Protein AF-A0A968SJ04-F1 (afdb_monomer)

Mean predicted aligned error: 11.55 Å

Foldseek 3Di:
DPVVVVVVVVVVVVVVVVVVVPDDPPLDPLDQDPCPLPLLVLLVSLLSLLVVCLVPVVDVVSVVSNVSSLVSNCVNPPPDPCCPQPLNVLSVVLVVLVVVCVVPVDDRDPVSSVVSNVSSVVSNVSSVVVD

Structure (mmCIF, N/CA/C/O backbone):
data_AF-A0A968SJ04-F1
#
_entry.id   AF-A0A968SJ04-F1
#
loop_
_atom_site.group_PDB
_atom_site.id
_atom_site.type_symbol
_atom_site.label_atom_id
_atom_site.label_alt_id
_atom_site.label_comp_id
_atom_site.label_asym_id
_atom_site.label_entity_id
_atom_site.label_seq_id
_atom_site.pdbx_PDB_ins_code
_atom_site.Cartn_x
_atom_site.Cartn_y
_atom_site.Cartn_z
_atom_site.occupancy
_atom_site.B_iso_or_equiv
_atom_site.auth_seq_id
_atom_site.auth_comp_id
_atom_site.auth_asym_id
_atom_site.auth_atom_id
_atom_site.pdbx_PDB_model_num
ATOM 1 N N . MET A 1 1 ? 0.736 -55.139 -19.894 1.00 49.75 1 MET A N 1
ATOM 2 C CA . MET A 1 1 ? 0.909 -54.577 -18.534 1.00 49.75 1 MET A CA 1
ATOM 3 C C . MET A 1 1 ? 1.907 -53.409 -18.431 1.00 49.75 1 MET A C 1
ATOM 5 O O . MET A 1 1 ? 1.972 -52.810 -17.373 1.00 49.75 1 MET A O 1
ATOM 9 N N . GLN A 1 2 ? 2.648 -53.027 -19.490 1.00 54.16 2 GLN A N 1
ATOM 10 C CA . GLN A 1 2 ? 3.611 -51.902 -19.430 1.00 54.16 2 GLN A CA 1
ATOM 11 C C . GLN A 1 2 ? 3.028 -50.506 -19.739 1.00 54.16 2 GLN A C 1
ATOM 13 O O . GLN A 1 2 ? 3.572 -49.506 -19.280 1.00 54.16 2 GLN A O 1
ATOM 18 N N . LYS A 1 3 ? 1.908 -50.406 -20.474 1.00 50.41 3 LYS A N 1
ATOM 19 C CA . LYS A 1 3 ? 1.322 -49.106 -20.869 1.00 50.41 3 LYS A CA 1
ATOM 20 C C . LYS A 1 3 ? 0.628 -48.354 -19.720 1.00 50.41 3 LYS A C 1
ATOM 22 O O . LYS A 1 3 ? 0.569 -47.130 -19.752 1.00 50.41 3 LYS A O 1
ATOM 27 N N . SER A 1 4 ? 0.140 -49.052 -18.689 1.00 48.75 4 SER A N 1
ATOM 28 C CA . SER A 1 4 ? -0.502 -48.413 -17.526 1.00 48.75 4 SER A CA 1
ATOM 29 C C . SER A 1 4 ? 0.507 -47.778 -16.565 1.00 48.75 4 SER A C 1
ATOM 31 O O . SER A 1 4 ? 0.211 -46.753 -15.960 1.00 48.75 4 SER A O 1
ATOM 33 N N . VAL A 1 5 ? 1.718 -48.336 -16.468 1.00 56.53 5 VAL A N 1
ATOM 34 C CA . VAL A 1 5 ? 2.779 -47.841 -15.575 1.00 56.53 5 VAL A CA 1
ATOM 35 C C . VAL A 1 5 ? 3.329 -46.496 -16.061 1.00 56.53 5 VAL A C 1
ATOM 37 O O . VAL A 1 5 ? 3.535 -45.594 -15.254 1.00 56.53 5 VAL A O 1
ATOM 40 N N . GLN A 1 6 ? 3.476 -46.307 -17.378 1.00 55.03 6 GLN A N 1
ATOM 41 C CA . GLN A 1 6 ? 3.935 -45.029 -17.941 1.00 55.03 6 GLN A CA 1
ATOM 42 C C . GLN A 1 6 ? 2.909 -43.896 -17.779 1.00 55.03 6 GLN A C 1
ATOM 44 O O . GLN A 1 6 ? 3.286 -42.761 -17.492 1.00 55.03 6 GLN A O 1
ATOM 49 N N . ALA A 1 7 ? 1.612 -44.204 -17.880 1.00 54.66 7 ALA A N 1
ATOM 50 C CA . ALA A 1 7 ? 0.549 -43.226 -17.653 1.00 54.66 7 ALA A CA 1
ATOM 51 C C . ALA A 1 7 ? 0.472 -42.775 -16.182 1.00 54.66 7 ALA A C 1
ATOM 53 O O . ALA A 1 7 ? 0.187 -41.609 -15.913 1.00 54.66 7 ALA A O 1
ATOM 54 N N . SER A 1 8 ? 0.755 -43.673 -15.234 1.00 54.66 8 SER A N 1
ATOM 55 C CA . SER A 1 8 ? 0.831 -43.335 -13.807 1.00 54.66 8 SER A CA 1
ATOM 56 C C . SER A 1 8 ? 2.085 -42.526 -13.472 1.00 54.66 8 SER A C 1
ATOM 58 O O . SER A 1 8 ? 1.991 -41.546 -12.740 1.00 54.66 8 SER A O 1
ATOM 60 N N . LEU A 1 9 ? 3.236 -42.858 -14.070 1.00 54.25 9 LEU A N 1
ATOM 61 C CA . LEU A 1 9 ? 4.484 -42.106 -13.890 1.00 54.25 9 LEU A CA 1
ATOM 62 C C . LEU A 1 9 ? 4.366 -40.659 -14.386 1.00 54.25 9 LEU A C 1
ATOM 64 O O . LEU A 1 9 ? 4.789 -39.742 -13.689 1.00 54.25 9 LEU A O 1
ATOM 68 N N . SER A 1 10 ? 3.722 -40.433 -15.536 1.00 55.31 10 SER A N 1
ATOM 69 C CA . SER A 1 10 ? 3.547 -39.078 -16.077 1.00 55.31 10 SER A CA 1
ATOM 70 C C . SER A 1 10 ? 2.580 -38.220 -15.248 1.00 55.31 10 SER A C 1
ATOM 72 O O . SER A 1 10 ? 2.761 -37.008 -15.160 1.00 55.31 10 SER A O 1
ATOM 74 N N . LYS A 1 11 ? 1.573 -38.833 -14.609 1.00 53.97 11 LYS A N 1
ATOM 75 C CA . LYS A 1 11 ? 0.629 -38.138 -13.713 1.00 53.97 11 LYS A CA 1
ATOM 76 C C . LYS A 1 11 ? 1.262 -37.788 -12.366 1.00 53.97 11 LYS A C 1
ATOM 78 O O . LYS A 1 11 ? 0.993 -36.713 -11.840 1.00 53.97 11 LYS A O 1
ATOM 83 N N . ILE A 1 12 ? 2.135 -38.654 -11.846 1.00 58.22 12 ILE A N 1
ATOM 84 C CA . ILE A 1 12 ? 2.914 -38.378 -10.631 1.00 58.22 12 ILE A CA 1
ATOM 85 C C . ILE A 1 12 ? 3.932 -37.262 -10.902 1.00 58.22 12 ILE A C 1
ATOM 87 O O . ILE A 1 12 ? 4.046 -36.350 -10.091 1.00 58.22 12 ILE A O 1
ATOM 91 N N . LEU A 1 13 ? 4.593 -37.264 -12.067 1.00 52.62 13 LEU A N 1
ATOM 92 C CA . LEU A 1 13 ? 5.520 -36.192 -12.448 1.00 52.62 13 LEU A CA 1
ATOM 93 C C . LEU A 1 13 ? 4.810 -34.834 -12.594 1.00 52.62 13 LEU A C 1
ATOM 95 O O . LEU A 1 13 ? 5.326 -33.820 -12.134 1.00 52.62 13 LEU A O 1
ATOM 99 N N . LEU A 1 14 ? 3.609 -34.811 -13.185 1.00 48.44 14 LEU A N 1
ATOM 100 C CA . LEU A 1 14 ? 2.833 -33.576 -13.350 1.00 48.44 14 LEU A CA 1
ATOM 101 C C . LEU A 1 14 ? 2.282 -33.051 -12.012 1.00 48.44 14 LEU A C 1
ATOM 103 O O . LEU A 1 14 ? 2.290 -31.845 -11.778 1.00 48.44 14 LEU A O 1
ATOM 107 N N . GLY A 1 15 ? 1.869 -33.944 -11.106 1.00 48.09 15 GLY A N 1
ATOM 108 C CA . GLY A 1 15 ? 1.475 -33.574 -9.742 1.00 48.09 15 GLY A CA 1
ATOM 109 C C . GLY A 1 15 ? 2.632 -32.991 -8.925 1.00 48.09 15 GLY A C 1
ATOM 110 O O . GLY A 1 15 ? 2.427 -32.060 -8.149 1.00 48.09 15 GLY A O 1
ATOM 111 N N . LEU A 1 16 ? 3.858 -33.474 -9.152 1.00 42.56 16 LEU A N 1
ATOM 112 C CA . LEU A 1 16 ? 5.058 -32.984 -8.471 1.00 42.56 16 LEU A CA 1
ATOM 113 C C . LEU A 1 16 ? 5.479 -31.588 -8.966 1.00 42.56 16 LEU A C 1
ATOM 115 O O . LEU A 1 16 ? 5.933 -30.776 -8.168 1.00 42.56 16 LEU A O 1
ATOM 119 N N . VAL A 1 17 ? 5.250 -31.265 -10.244 1.00 50.62 17 VAL A N 1
ATOM 120 C CA . VAL A 1 17 ? 5.519 -29.923 -10.801 1.00 50.62 17 VAL A CA 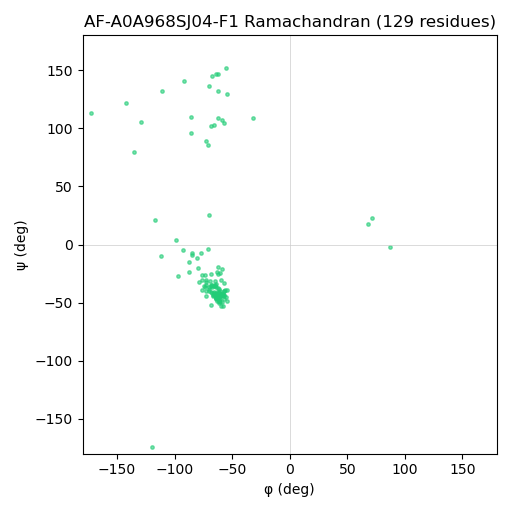1
ATOM 121 C C . VAL A 1 17 ? 4.500 -28.882 -10.319 1.00 50.62 17 VAL A C 1
ATOM 123 O O . VAL A 1 17 ? 4.874 -27.740 -10.064 1.00 50.62 17 VAL A O 1
ATOM 126 N N . VAL A 1 18 ? 3.230 -29.256 -10.126 1.00 50.50 18 VAL A N 1
ATOM 127 C CA . VAL A 1 18 ? 2.198 -28.323 -9.626 1.00 50.50 18 VAL A CA 1
ATOM 128 C C . VAL A 1 18 ? 2.291 -28.121 -8.106 1.00 50.50 18 VAL A C 1
ATOM 130 O O . VAL A 1 18 ? 2.066 -27.012 -7.624 1.00 50.50 18 VAL A O 1
ATOM 133 N N . ALA A 1 19 ? 2.714 -29.137 -7.346 1.00 44.62 19 ALA A N 1
ATOM 134 C CA . ALA A 1 19 ? 2.962 -29.000 -5.907 1.00 44.62 19 ALA A CA 1
ATOM 135 C C . ALA A 1 19 ? 4.171 -28.098 -5.581 1.00 44.62 19 ALA A C 1
ATOM 137 O O . ALA A 1 19 ? 4.208 -27.473 -4.522 1.00 44.62 19 ALA A O 1
ATOM 138 N N . LEU A 1 20 ? 5.127 -27.969 -6.508 1.00 44.41 20 LEU A N 1
ATOM 139 C CA . LEU A 1 20 ? 6.308 -27.109 -6.368 1.00 44.41 20 LEU A CA 1
ATOM 140 C C . LEU A 1 20 ? 6.033 -25.610 -6.590 1.00 44.41 20 LEU A C 1
ATOM 142 O O . LEU A 1 20 ? 6.906 -24.797 -6.309 1.00 44.41 20 LEU A O 1
ATOM 146 N N . LEU A 1 21 ? 4.829 -25.222 -7.031 1.00 50.94 21 LEU A N 1
ATOM 147 C CA . LEU A 1 21 ? 4.436 -23.812 -7.187 1.00 50.94 21 LEU A CA 1
ATOM 148 C C . LEU A 1 21 ? 3.598 -23.261 -6.019 1.00 50.94 21 LEU A C 1
ATOM 150 O O . LEU A 1 21 ? 3.154 -22.120 -6.085 1.00 50.94 21 LEU A O 1
ATOM 154 N N . SER A 1 22 ? 3.371 -24.039 -4.954 1.00 46.34 22 SER A N 1
ATOM 155 C CA . SER A 1 22 ? 2.505 -23.633 -3.825 1.00 46.34 22 SER A CA 1
ATOM 156 C C . SER A 1 22 ? 3.220 -23.508 -2.476 1.00 46.34 22 SER A C 1
ATOM 158 O O . SER A 1 22 ? 2.583 -23.528 -1.427 1.00 46.34 22 SER A O 1
ATOM 160 N N . VAL A 1 23 ? 4.541 -23.345 -2.479 1.00 54.50 23 VAL A N 1
ATOM 161 C CA . VAL A 1 23 ? 5.310 -22.992 -1.280 1.00 54.50 23 VAL A CA 1
ATOM 162 C C . VAL A 1 23 ? 6.153 -21.797 -1.709 1.00 54.50 23 VAL A C 1
ATOM 164 O O . VAL A 1 23 ? 7.033 -21.932 -2.545 1.00 54.50 23 VAL A O 1
ATOM 167 N N . SER A 1 24 ? 5.843 -20.572 -1.303 1.00 46.16 24 SER A N 1
ATOM 168 C CA . SER A 1 24 ? 5.918 -20.185 0.097 1.00 46.16 24 SER A CA 1
ATOM 169 C C . SER A 1 24 ? 5.338 -18.784 0.336 1.00 46.16 24 SER A C 1
ATOM 171 O O . SER A 1 24 ? 5.952 -17.789 -0.053 1.00 46.16 24 SER A O 1
ATOM 173 N N . SER A 1 25 ? 4.226 -18.682 1.064 1.00 40.72 25 SER A N 1
ATOM 174 C CA . SER A 1 25 ? 3.982 -17.487 1.877 1.00 40.72 25 SER A CA 1
ATOM 175 C C . SER A 1 25 ? 4.935 -17.557 3.066 1.00 40.72 25 SER A C 1
ATOM 177 O O . SER A 1 25 ? 4.612 -18.137 4.100 1.00 40.72 25 SER A O 1
ATOM 179 N N . TRP A 1 26 ? 6.143 -17.016 2.902 1.00 49.25 26 TRP A N 1
ATOM 180 C CA . TRP A 1 26 ? 6.957 -16.646 4.054 1.00 49.25 26 TRP A CA 1
ATOM 181 C C . TRP A 1 26 ? 6.195 -15.519 4.736 1.00 49.25 26 TRP A C 1
ATOM 183 O O . TRP A 1 26 ? 6.177 -14.391 4.249 1.00 49.25 26 TRP A O 1
ATOM 193 N N . ILE A 1 27 ? 5.516 -15.832 5.835 1.00 46.62 27 ILE A N 1
ATOM 194 C CA . ILE A 1 27 ? 5.096 -14.804 6.779 1.00 46.62 27 ILE A CA 1
ATOM 195 C C . ILE A 1 27 ? 6.396 -14.357 7.446 1.00 46.62 27 ILE A C 1
ATOM 197 O O . ILE A 1 27 ? 6.830 -14.930 8.444 1.00 46.62 27 ILE A O 1
ATOM 201 N N . MET A 1 28 ? 7.090 -13.414 6.804 1.00 49.31 28 MET A N 1
ATOM 202 C CA . MET A 1 28 ? 8.179 -12.700 7.451 1.00 49.31 28 MET A CA 1
ATOM 203 C C . MET A 1 28 ? 7.559 -11.954 8.637 1.00 49.31 28 MET A C 1
ATOM 205 O O . MET A 1 28 ? 6.518 -11.313 8.452 1.00 49.31 28 MET A O 1
ATOM 209 N N . PRO A 1 29 ? 8.141 -12.036 9.846 1.00 41.91 29 PRO A N 1
ATOM 210 C CA . PRO A 1 29 ? 7.800 -11.077 10.880 1.00 41.91 29 PRO A CA 1
ATOM 211 C C . PRO A 1 29 ? 8.031 -9.690 10.290 1.00 41.91 29 PRO A C 1
ATOM 213 O O . PRO A 1 29 ? 9.060 -9.448 9.661 1.00 41.91 29 PRO A O 1
ATOM 216 N N . ALA A 1 30 ? 7.027 -8.837 10.427 1.00 47.97 30 ALA A N 1
ATOM 217 C CA . ALA A 1 30 ? 7.063 -7.473 9.955 1.00 47.97 30 ALA A CA 1
ATOM 218 C C . ALA A 1 30 ? 8.285 -6.793 10.627 1.00 47.97 30 ALA A C 1
ATOM 220 O O . ALA A 1 30 ? 8.366 -6.638 11.848 1.00 47.97 30 ALA A O 1
ATOM 221 N N . GLN A 1 31 ? 9.345 -6.614 9.839 1.00 48.97 31 GLN A N 1
ATOM 222 C CA . GLN A 1 31 ? 10.487 -5.768 10.138 1.00 48.97 31 GLN A CA 1
ATOM 223 C C . GLN A 1 31 ? 10.389 -4.607 9.163 1.00 48.97 31 GLN A C 1
ATOM 225 O O . GLN A 1 31 ? 10.242 -4.861 7.964 1.00 48.97 31 GLN A O 1
ATOM 230 N N . ALA A 1 32 ? 10.539 -3.379 9.680 1.00 54.75 32 ALA A N 1
ATOM 231 C CA . ALA A 1 32 ? 10.570 -2.137 8.911 1.00 54.75 32 ALA A CA 1
ATOM 232 C C . ALA A 1 32 ? 11.185 -2.372 7.529 1.00 54.75 32 ALA A C 1
ATOM 234 O O . ALA A 1 32 ? 12.376 -2.681 7.402 1.00 54.75 32 ALA A O 1
ATOM 235 N N . ILE A 1 33 ? 10.332 -2.323 6.504 1.00 64.62 33 ILE A N 1
ATOM 236 C CA . ILE A 1 33 ? 10.702 -2.735 5.156 1.00 64.62 33 ILE A CA 1
ATOM 237 C C . ILE A 1 33 ? 11.815 -1.812 4.682 1.00 64.62 33 ILE A C 1
ATOM 239 O O . ILE A 1 33 ? 11.587 -0.641 4.375 1.00 64.62 33 ILE A O 1
ATOM 243 N N . GLN A 1 34 ? 13.029 -2.349 4.581 1.00 78.62 34 GLN A N 1
ATOM 244 C CA . GLN A 1 34 ? 14.097 -1.673 3.866 1.00 78.62 34 GLN A CA 1
ATOM 245 C C . GLN A 1 34 ? 13.732 -1.679 2.385 1.00 78.62 34 GLN A C 1
ATOM 247 O O . GLN A 1 34 ? 13.857 -2.693 1.706 1.00 78.62 34 GLN A O 1
ATOM 252 N N . ILE A 1 35 ? 13.244 -0.538 1.901 1.00 89.44 35 ILE A N 1
ATOM 253 C CA . ILE A 1 35 ? 12.887 -0.331 0.499 1.00 89.44 35 ILE A CA 1
ATOM 254 C C . ILE A 1 35 ? 14.130 -0.564 -0.364 1.00 89.44 35 ILE A C 1
ATOM 256 O O . ILE A 1 35 ? 15.066 0.237 -0.376 1.00 89.44 35 ILE A O 1
ATOM 260 N N . THR A 1 36 ? 14.139 -1.684 -1.082 1.00 91.31 36 THR A N 1
ATOM 261 C CA . THR A 1 36 ? 15.301 -2.186 -1.826 1.00 91.31 36 THR A CA 1
ATOM 262 C C . THR A 1 36 ? 15.492 -1.473 -3.164 1.00 91.31 36 THR A C 1
ATOM 264 O O . THR A 1 36 ? 16.573 -1.496 -3.753 1.00 91.31 36 THR A O 1
ATOM 267 N N . GLY A 1 37 ? 14.435 -0.834 -3.678 1.00 91.19 37 GLY A N 1
ATOM 268 C CA . GLY A 1 37 ? 14.388 -0.279 -5.027 1.00 91.19 37 GLY A CA 1
ATOM 269 C C . GLY A 1 37 ? 13.927 -1.280 -6.090 1.00 91.19 37 GLY A C 1
ATOM 270 O O . GLY A 1 37 ? 13.780 -0.891 -7.255 1.00 91.19 37 GLY A O 1
ATOM 271 N N . ASN A 1 38 ? 13.662 -2.533 -5.709 1.00 93.94 38 ASN A N 1
ATOM 272 C CA . ASN A 1 38 ? 12.932 -3.478 -6.540 1.00 93.94 38 ASN A CA 1
ATOM 273 C C . ASN A 1 38 ? 11.425 -3.288 -6.327 1.00 93.94 38 ASN A C 1
ATOM 275 O O . ASN A 1 38 ? 10.883 -3.653 -5.288 1.00 93.94 38 ASN A O 1
ATOM 279 N N . TYR A 1 39 ? 10.744 -2.755 -7.343 1.00 94.88 39 TYR A N 1
ATOM 280 C CA . TYR A 1 39 ? 9.325 -2.411 -7.252 1.00 94.88 39 TYR A CA 1
ATOM 281 C C . TYR A 1 39 ? 8.435 -3.597 -6.873 1.00 94.88 39 TYR A C 1
ATOM 283 O O . TYR A 1 39 ? 7.509 -3.430 -6.086 1.00 94.88 39 TYR A O 1
ATOM 291 N N . VAL A 1 40 ? 8.714 -4.788 -7.409 1.00 94.69 40 VAL A N 1
ATOM 292 C CA . VAL A 1 40 ? 7.917 -5.993 -7.144 1.00 94.69 40 VAL A CA 1
ATOM 293 C C . VAL A 1 40 ? 8.091 -6.427 -5.693 1.00 94.69 40 VAL A C 1
ATOM 295 O O . VAL A 1 40 ? 7.103 -6.568 -4.976 1.00 94.69 40 VAL A O 1
ATOM 298 N N . THR A 1 41 ? 9.341 -6.578 -5.252 1.00 93.69 41 THR A N 1
ATOM 299 C CA . THR A 1 41 ? 9.671 -6.988 -3.881 1.00 93.69 41 THR A CA 1
ATOM 300 C C . THR A 1 41 ? 9.146 -5.986 -2.858 1.00 93.69 41 THR A C 1
ATOM 302 O O . THR A 1 41 ? 8.481 -6.371 -1.899 1.00 93.69 41 THR A O 1
ATOM 305 N N . ASP A 1 42 ? 9.368 -4.694 -3.094 1.00 95.25 42 ASP A N 1
ATOM 306 C CA . ASP A 1 42 ? 8.930 -3.647 -2.176 1.00 95.25 42 ASP A CA 1
ATOM 307 C C . ASP A 1 42 ? 7.393 -3.550 -2.140 1.00 95.25 42 ASP A C 1
ATOM 309 O O . ASP A 1 42 ? 6.818 -3.364 -1.071 1.00 95.25 42 ASP A O 1
ATOM 313 N N . SER A 1 43 ? 6.704 -3.747 -3.274 1.00 95.94 43 SER A N 1
ATOM 314 C CA . SER A 1 43 ? 5.232 -3.796 -3.314 1.00 95.94 43 SER A CA 1
ATOM 315 C C . SER A 1 43 ? 4.675 -4.953 -2.484 1.00 95.94 43 SER A C 1
ATOM 317 O O . SER A 1 43 ? 3.725 -4.764 -1.727 1.00 95.94 43 SER A O 1
ATOM 319 N N . GLN A 1 44 ? 5.262 -6.148 -2.609 1.00 95.25 44 GLN A N 1
ATOM 320 C CA . GLN A 1 44 ? 4.861 -7.324 -1.830 1.00 95.25 44 GLN A CA 1
ATOM 321 C C . GLN A 1 44 ? 5.061 -7.097 -0.333 1.00 95.25 44 GLN A C 1
ATOM 323 O O . GLN A 1 44 ? 4.173 -7.413 0.459 1.00 95.25 44 GLN A O 1
ATOM 328 N N . GLY A 1 45 ? 6.189 -6.492 0.043 1.00 93.88 45 GLY A N 1
ATOM 329 C CA . GLY A 1 45 ? 6.445 -6.105 1.422 1.00 93.88 45 GLY A CA 1
ATOM 330 C C . GLY A 1 45 ? 5.359 -5.167 1.952 1.00 93.88 45 GLY A C 1
ATOM 331 O O . GLY A 1 45 ? 4.746 -5.456 2.977 1.00 93.88 45 GLY A O 1
ATOM 332 N N . VAL A 1 46 ? 5.071 -4.069 1.241 1.00 95.12 46 VAL A N 1
ATOM 333 C CA . VAL A 1 46 ? 4.053 -3.095 1.677 1.00 95.12 46 VAL A CA 1
ATOM 334 C C . VAL A 1 46 ? 2.689 -3.763 1.834 1.00 95.12 46 VAL A C 1
ATOM 336 O O . VAL A 1 46 ? 2.005 -3.533 2.827 1.00 95.12 46 VAL A O 1
ATOM 339 N N . VAL A 1 47 ? 2.291 -4.620 0.889 1.00 95.81 47 VAL A N 1
ATOM 340 C CA . VAL A 1 47 ? 1.036 -5.379 0.989 1.00 95.81 47 VAL A CA 1
ATOM 341 C C . VAL A 1 47 ? 1.010 -6.247 2.253 1.00 95.81 47 VAL A C 1
ATOM 343 O O . VAL A 1 47 ? -0.006 -6.264 2.951 1.00 95.81 47 VAL A O 1
ATOM 346 N N . ALA A 1 48 ? 2.109 -6.933 2.574 1.00 93.69 48 ALA A N 1
ATOM 347 C CA . ALA A 1 48 ? 2.209 -7.760 3.772 1.00 93.69 48 ALA A CA 1
ATOM 348 C C . ALA A 1 48 ? 2.080 -6.928 5.057 1.00 93.69 48 ALA A C 1
ATOM 350 O O . ALA A 1 48 ? 1.248 -7.260 5.903 1.00 93.69 48 ALA A O 1
ATOM 351 N N . ALA A 1 49 ? 2.812 -5.814 5.169 1.00 92.12 49 ALA A N 1
ATOM 352 C CA . ALA A 1 49 ? 2.726 -4.910 6.318 1.00 92.12 49 ALA A CA 1
ATOM 353 C C . ALA A 1 49 ? 1.302 -4.354 6.504 1.00 92.12 49 ALA A C 1
ATOM 355 O O . ALA A 1 49 ? 0.762 -4.351 7.612 1.00 92.12 49 ALA A O 1
ATOM 356 N N . LEU A 1 50 ? 0.641 -3.964 5.408 1.00 92.75 50 LEU A N 1
ATOM 357 C CA . LEU A 1 50 ? -0.738 -3.479 5.448 1.00 92.75 50 LEU A CA 1
ATOM 358 C C . LEU A 1 50 ? -1.718 -4.554 5.917 1.00 92.75 50 LEU A C 1
ATOM 360 O O . LEU A 1 50 ? -2.529 -4.281 6.800 1.00 92.75 50 LEU A O 1
ATOM 364 N N . ARG A 1 51 ? -1.633 -5.782 5.392 1.00 93.44 51 ARG A N 1
ATOM 365 C CA . ARG A 1 51 ? -2.496 -6.883 5.852 1.00 93.44 51 ARG A CA 1
ATOM 366 C C . ARG A 1 51 ? -2.276 -7.204 7.321 1.00 93.44 51 ARG A C 1
ATOM 368 O O . ARG A 1 51 ? -3.247 -7.411 8.041 1.00 93.44 51 ARG A O 1
ATOM 375 N N . ALA A 1 52 ? -1.021 -7.213 7.754 1.00 90.50 52 ALA A N 1
ATOM 376 C CA . ALA A 1 52 ? -0.665 -7.466 9.137 1.00 90.50 52 ALA A CA 1
ATOM 377 C C . ALA A 1 52 ? -1.291 -6.400 10.056 1.00 90.50 52 ALA A C 1
ATOM 379 O O . ALA A 1 52 ? -1.999 -6.746 10.999 1.00 90.50 52 ALA A O 1
ATOM 380 N N . SER A 1 53 ? -1.133 -5.113 9.724 1.00 89.12 53 SER A N 1
ATOM 381 C CA . SER A 1 53 ? -1.705 -4.016 10.521 1.00 89.12 53 SER A CA 1
ATOM 382 C C . SER A 1 53 ? -3.240 -3.993 10.537 1.00 89.12 53 SER A C 1
ATOM 384 O O . SER A 1 53 ? -3.842 -3.596 11.528 1.00 89.12 53 SER A O 1
ATOM 386 N N . LEU A 1 54 ? -3.892 -4.434 9.454 1.00 88.69 54 LEU A N 1
ATOM 387 C CA . LEU A 1 54 ? -5.353 -4.530 9.392 1.00 88.69 54 LEU A CA 1
ATOM 388 C C . LEU A 1 54 ? -5.897 -5.741 10.161 1.00 88.69 54 LEU A C 1
ATOM 390 O O . LEU A 1 54 ? -7.046 -5.703 10.596 1.00 88.69 54 LEU A O 1
ATOM 394 N N . GLY A 1 55 ? -5.099 -6.802 10.311 1.00 88.56 55 GLY A N 1
ATOM 395 C CA . GLY A 1 55 ? -5.469 -7.991 11.080 1.00 88.56 55 GLY A CA 1
ATOM 396 C C . GLY A 1 55 ? -5.456 -7.759 12.592 1.00 88.56 55 GLY A C 1
ATOM 397 O O . GLY A 1 55 ? -6.267 -8.352 13.298 1.00 88.56 55 GLY A O 1
ATOM 398 N N . ASP A 1 56 ? -4.586 -6.868 13.072 1.00 86.56 56 ASP A N 1
ATOM 399 C CA . ASP A 1 56 ? -4.528 -6.443 14.472 1.00 86.56 56 ASP A CA 1
ATOM 400 C C . ASP A 1 56 ? -4.390 -4.911 14.581 1.00 86.56 56 ASP A C 1
ATOM 402 O O . ASP A 1 56 ? -3.301 -4.385 14.824 1.00 86.56 56 ASP A O 1
ATOM 406 N N . PRO A 1 57 ? -5.498 -4.162 14.421 1.00 82.44 57 PRO A N 1
ATOM 407 C CA . PRO A 1 57 ? -5.483 -2.701 14.477 1.00 82.44 57 PRO A CA 1
ATOM 408 C C . PRO A 1 57 ? -5.242 -2.150 15.891 1.00 82.44 57 PRO A C 1
ATOM 410 O O . PRO A 1 57 ? -5.184 -0.936 16.060 1.00 82.44 57 PRO A O 1
ATOM 413 N N . SER A 1 58 ? -5.153 -3.010 16.914 1.00 84.50 58 SER A N 1
ATOM 414 C CA . SER A 1 58 ? -4.796 -2.607 18.279 1.00 84.50 58 SER A CA 1
ATOM 415 C C . SER A 1 58 ? -3.284 -2.592 18.511 1.00 84.50 58 SER A C 1
ATOM 417 O O . SER A 1 58 ? -2.808 -2.002 19.481 1.00 84.50 58 SER A O 1
ATOM 419 N N . ASN A 1 59 ? -2.521 -3.209 17.608 1.00 86.19 59 ASN A N 1
ATOM 420 C CA . ASN A 1 59 ? -1.076 -3.286 17.695 1.00 86.19 59 ASN A CA 1
ATOM 421 C C . ASN A 1 59 ? -0.419 -2.047 17.072 1.00 86.19 59 ASN A C 1
ATOM 423 O O . ASN A 1 59 ? -0.172 -1.973 15.866 1.00 86.19 59 ASN A O 1
ATOM 427 N N . GLU A 1 60 ? -0.100 -1.073 17.922 1.00 85.00 60 GLU A N 1
ATOM 428 C CA . GLU A 1 60 ? 0.513 0.196 17.515 1.00 85.00 60 GLU A CA 1
ATOM 429 C C . GLU A 1 60 ? 1.838 0.017 16.758 1.00 85.00 60 GLU A C 1
ATOM 431 O O . GLU A 1 60 ? 2.123 0.784 15.839 1.00 85.00 60 GLU A O 1
ATOM 436 N N . ALA A 1 61 ? 2.632 -1.011 17.084 1.00 86.06 61 ALA A N 1
ATOM 437 C CA . ALA A 1 61 ? 3.893 -1.278 16.395 1.00 86.06 61 ALA A CA 1
ATOM 438 C C . ALA A 1 61 ? 3.657 -1.699 14.936 1.00 86.06 61 ALA A C 1
ATOM 440 O O . ALA A 1 61 ? 4.301 -1.174 14.030 1.00 86.06 61 ALA A O 1
ATOM 441 N N . MET A 1 62 ? 2.677 -2.576 14.696 1.00 85.62 62 MET A N 1
ATOM 442 C CA . MET A 1 62 ? 2.301 -2.994 13.339 1.00 85.62 62 MET A CA 1
ATOM 443 C C . MET A 1 62 ? 1.705 -1.833 12.537 1.00 85.62 62 MET A C 1
ATOM 445 O O . MET A 1 62 ? 1.946 -1.711 11.336 1.00 85.62 62 MET A O 1
ATOM 449 N N . MET A 1 63 ? 0.948 -0.950 13.194 1.00 85.50 63 MET A N 1
ATOM 450 C CA . MET A 1 63 ? 0.437 0.267 12.562 1.00 85.50 63 MET A CA 1
ATOM 451 C C . MET A 1 63 ? 1.559 1.238 12.177 1.00 85.50 63 MET A C 1
ATOM 453 O O . MET A 1 63 ? 1.540 1.786 11.071 1.00 85.50 63 MET A O 1
ATOM 457 N N . ALA A 1 64 ? 2.533 1.441 13.067 1.00 85.75 64 ALA A N 1
ATOM 458 C CA . ALA A 1 64 ? 3.689 2.296 12.815 1.00 85.75 64 ALA A CA 1
ATOM 459 C C . ALA A 1 64 ? 4.537 1.760 11.655 1.00 85.75 64 ALA A C 1
ATOM 461 O O . ALA A 1 64 ? 4.914 2.516 10.761 1.00 85.75 64 ALA A O 1
ATOM 462 N N . GLU A 1 65 ? 4.762 0.450 11.613 1.00 86.12 65 GLU A N 1
ATOM 463 C CA . GLU A 1 65 ? 5.510 -0.196 10.539 1.00 86.12 65 GLU A CA 1
ATOM 464 C C . GLU A 1 65 ? 4.797 -0.105 9.183 1.00 86.12 65 GLU A C 1
ATOM 466 O O . GLU A 1 65 ? 5.418 0.182 8.155 1.00 86.12 65 GLU A O 1
ATOM 471 N N . ALA A 1 66 ? 3.477 -0.297 9.162 1.00 89.62 66 ALA A N 1
ATOM 472 C CA . ALA A 1 66 ? 2.673 -0.080 7.966 1.00 89.62 66 ALA A CA 1
ATOM 473 C C . ALA A 1 66 ? 2.812 1.363 7.456 1.00 89.62 66 ALA A C 1
ATOM 475 O O . ALA A 1 66 ? 2.985 1.588 6.257 1.00 89.62 66 ALA A O 1
ATOM 476 N N . GLN A 1 67 ? 2.796 2.345 8.360 1.00 89.06 67 GLN A N 1
ATOM 477 C CA . GLN A 1 67 ? 2.979 3.751 8.007 1.00 89.06 67 GLN A CA 1
ATOM 478 C C . GLN A 1 67 ? 4.388 4.038 7.465 1.00 89.06 67 GLN A C 1
ATOM 480 O O . GLN A 1 67 ? 4.529 4.746 6.465 1.00 89.06 67 GLN A O 1
ATOM 485 N N . GLU A 1 68 ? 5.429 3.476 8.079 1.00 90.50 68 GLU A N 1
ATOM 486 C CA . GLU A 1 68 ? 6.804 3.577 7.584 1.00 90.50 68 GLU A CA 1
ATOM 487 C C . GLU A 1 68 ? 6.937 2.972 6.181 1.00 90.50 68 GLU A C 1
ATOM 489 O O . GLU A 1 68 ? 7.493 3.601 5.280 1.00 90.50 68 GLU A O 1
ATOM 494 N N . SER A 1 69 ? 6.323 1.809 5.963 1.00 91.75 69 SER A N 1
ATOM 495 C CA . SER A 1 69 ? 6.297 1.114 4.675 1.00 91.75 69 SER A CA 1
ATOM 496 C C . SER A 1 69 ? 5.624 1.949 3.579 1.00 91.75 69 SER A C 1
ATOM 498 O O . SER A 1 69 ? 6.160 2.067 2.476 1.00 91.75 69 SER A O 1
ATOM 500 N N . ILE A 1 70 ? 4.482 2.586 3.881 1.00 92.06 70 ILE A N 1
ATOM 501 C CA . ILE A 1 70 ? 3.804 3.520 2.963 1.00 92.06 70 ILE A CA 1
ATOM 502 C C . ILE A 1 70 ? 4.736 4.681 2.603 1.00 92.06 70 ILE A C 1
ATOM 504 O O . ILE A 1 70 ? 4.902 5.000 1.423 1.00 92.06 70 ILE A O 1
ATOM 508 N N . ASN A 1 71 ? 5.350 5.311 3.608 1.00 91.81 71 ASN A N 1
ATOM 509 C CA . ASN A 1 71 ? 6.209 6.476 3.412 1.00 91.81 71 ASN A CA 1
ATOM 510 C C . ASN A 1 71 ? 7.453 6.132 2.588 1.00 91.81 71 ASN A C 1
ATOM 512 O O . ASN A 1 71 ? 7.782 6.850 1.642 1.00 91.81 71 ASN A O 1
ATOM 516 N N . GLY A 1 72 ? 8.118 5.021 2.911 1.00 93.00 72 GLY A N 1
ATOM 517 C CA . GLY A 1 72 ? 9.287 4.540 2.185 1.00 93.00 72 GLY A CA 1
ATOM 518 C C . GLY A 1 72 ? 8.956 4.217 0.729 1.00 93.00 72 GLY A C 1
ATOM 519 O O . GLY A 1 72 ? 9.638 4.687 -0.186 1.00 93.00 72 GLY A O 1
ATOM 520 N N . PHE A 1 73 ? 7.871 3.475 0.498 1.00 95.00 73 PHE A N 1
ATOM 521 C CA . PHE A 1 73 ? 7.427 3.123 -0.847 1.00 95.00 73 PHE A CA 1
ATOM 522 C C . PHE A 1 73 ? 7.070 4.360 -1.674 1.00 95.00 73 PHE A C 1
ATOM 524 O O . PHE A 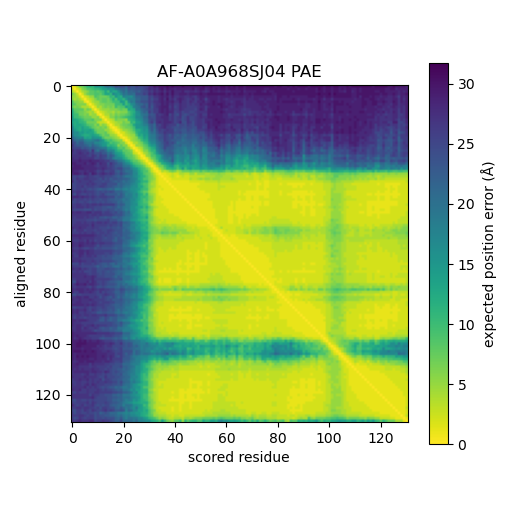1 73 ? 7.542 4.511 -2.804 1.00 95.00 73 PHE A O 1
ATOM 531 N N . TYR A 1 74 ? 6.271 5.274 -1.116 1.00 92.88 74 TYR A N 1
ATOM 532 C CA . TYR A 1 74 ? 5.866 6.488 -1.820 1.00 92.88 74 TYR A CA 1
ATOM 533 C C . TYR A 1 74 ? 7.070 7.382 -2.126 1.00 92.88 74 TYR A C 1
ATOM 535 O O . TYR A 1 74 ? 7.230 7.810 -3.264 1.00 92.88 74 TYR A O 1
ATOM 543 N N . SER A 1 75 ? 7.961 7.598 -1.153 1.00 93.00 75 SER A N 1
ATOM 544 C CA . SER A 1 75 ? 9.196 8.373 -1.337 1.00 93.00 75 SER A CA 1
ATOM 545 C C . SER A 1 75 ? 10.069 7.815 -2.467 1.00 93.00 75 SER A C 1
ATOM 547 O O . SER A 1 75 ? 10.622 8.567 -3.269 1.00 93.00 75 SER A O 1
ATOM 549 N N . ARG A 1 76 ? 10.156 6.484 -2.582 1.00 94.62 76 ARG A N 1
ATOM 550 C CA . ARG A 1 76 ? 10.985 5.825 -3.596 1.00 94.62 76 ARG A CA 1
ATOM 551 C C . ARG A 1 76 ? 10.385 5.842 -5.001 1.00 94.62 76 ARG A C 1
ATOM 553 O O . ARG A 1 76 ? 11.135 5.940 -5.976 1.00 94.62 76 ARG A O 1
ATOM 560 N N . TYR A 1 77 ? 9.071 5.662 -5.113 1.00 95.31 77 TYR A N 1
ATOM 561 C CA . TYR A 1 77 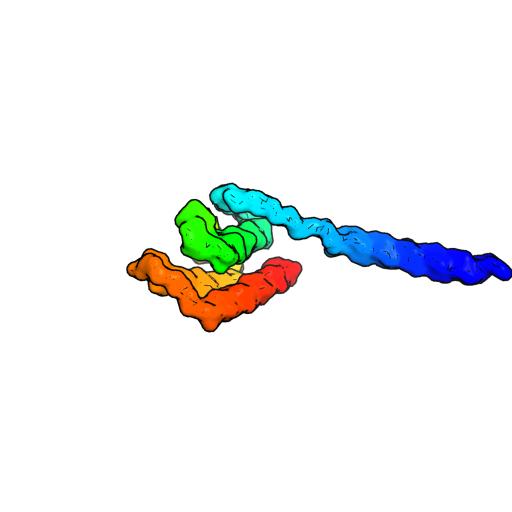? 8.411 5.350 -6.385 1.00 95.31 77 TYR A CA 1
ATOM 562 C C . TYR A 1 77 ? 7.511 6.464 -6.931 1.00 95.31 77 TYR A C 1
ATOM 564 O O . TYR A 1 77 ? 7.106 6.395 -8.089 1.00 95.31 77 TYR A O 1
ATOM 572 N N . HIS A 1 78 ? 7.231 7.508 -6.153 1.00 92.44 78 HIS A N 1
ATOM 573 C CA . HIS A 1 78 ? 6.547 8.699 -6.651 1.00 92.44 78 HIS A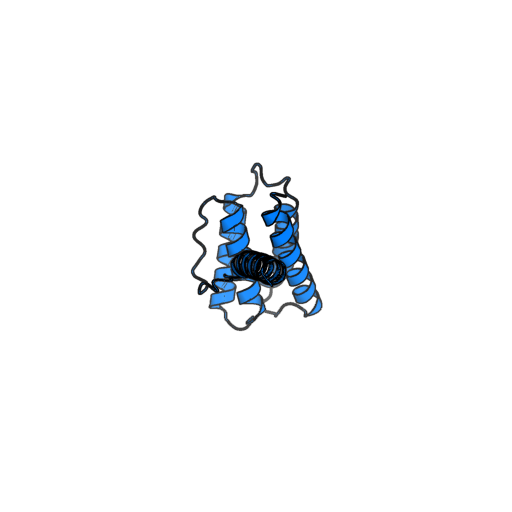 CA 1
ATOM 574 C C . HIS A 1 78 ? 7.412 9.477 -7.657 1.00 92.44 78 HIS A C 1
ATOM 576 O O . HIS A 1 78 ? 8.633 9.551 -7.522 1.00 92.44 78 HIS A O 1
ATOM 582 N N . GLY A 1 79 ? 6.783 10.074 -8.672 1.00 90.81 79 GLY A N 1
ATOM 583 C CA . GLY A 1 79 ? 7.447 10.877 -9.701 1.00 90.81 79 GLY A CA 1
ATOM 584 C C . GLY A 1 79 ? 8.349 10.081 -10.646 1.00 90.81 79 GLY A C 1
ATOM 585 O O . GLY A 1 79 ? 9.221 10.660 -11.293 1.00 90.81 79 GLY A O 1
ATOM 586 N N . ASN A 1 80 ? 8.193 8.757 -10.709 1.00 89.69 80 ASN A N 1
ATOM 587 C CA . ASN A 1 80 ? 9.060 7.893 -11.500 1.00 89.69 80 ASN A CA 1
ATOM 588 C C . ASN A 1 80 ? 8.293 7.109 -12.584 1.00 89.69 80 ASN A C 1
ATOM 590 O O . ASN A 1 80 ? 7.098 7.292 -12.812 1.00 89.69 80 ASN A O 1
ATOM 594 N N . ARG A 1 81 ? 8.993 6.202 -13.279 1.00 92.44 81 ARG A N 1
ATOM 595 C CA . ARG A 1 81 ? 8.418 5.402 -14.374 1.00 92.44 81 ARG A CA 1
ATOM 596 C C . ARG A 1 81 ? 7.216 4.520 -13.985 1.00 92.44 81 ARG A C 1
ATOM 598 O O . ARG A 1 81 ? 6.467 4.127 -14.873 1.00 92.44 81 ARG A O 1
ATOM 605 N N . TYR A 1 82 ? 7.037 4.199 -12.704 1.00 94.69 82 TYR A N 1
ATOM 606 C CA . TYR A 1 82 ? 5.977 3.328 -12.197 1.00 94.69 82 TYR A CA 1
ATOM 607 C C . TYR A 1 82 ? 4.652 4.055 -11.946 1.00 94.69 82 TYR A C 1
ATOM 609 O O . TYR A 1 82 ? 3.653 3.391 -11.710 1.00 94.69 82 TYR A O 1
ATOM 617 N N . GLU A 1 83 ? 4.576 5.387 -12.052 1.00 92.06 83 GLU A N 1
ATOM 618 C CA . GLU A 1 83 ? 3.305 6.113 -11.861 1.00 92.06 83 GLU A CA 1
ATOM 619 C C . GLU A 1 83 ? 2.210 5.712 -12.857 1.00 92.06 83 GLU A C 1
ATOM 621 O O . GLU A 1 83 ? 1.015 5.847 -12.588 1.00 92.06 83 GLU A O 1
ATOM 626 N N . LYS A 1 84 ? 2.624 5.195 -14.017 1.00 92.38 84 LYS A N 1
ATOM 627 C CA . LYS A 1 84 ? 1.725 4.694 -15.059 1.00 92.38 84 LYS A CA 1
ATOM 628 C C . LYS A 1 84 ? 1.221 3.278 -14.781 1.00 92.38 84 LYS A C 1
ATOM 630 O O . LYS A 1 84 ? 0.304 2.839 -15.469 1.00 92.38 84 LYS A O 1
ATOM 635 N N . LEU A 1 85 ? 1.799 2.581 -13.800 1.00 96.06 85 LEU A N 1
ATOM 636 C CA . LEU A 1 85 ? 1.364 1.247 -13.413 1.00 96.06 85 LEU A CA 1
ATOM 637 C C . LEU A 1 85 ? -0.001 1.307 -12.722 1.00 96.06 85 LEU A C 1
ATOM 639 O O . LEU A 1 85 ? -0.281 2.156 -11.868 1.00 96.06 85 LEU A O 1
ATOM 643 N N . GLN A 1 86 ? -0.866 0.380 -13.098 1.00 96.25 86 GLN A N 1
ATOM 644 C CA . GLN A 1 86 ? -2.141 0.131 -12.460 1.00 96.25 86 GLN A CA 1
ATOM 645 C C . GLN A 1 86 ? -1.955 -0.284 -10.998 1.00 96.25 86 GLN A C 1
ATOM 647 O O . GLN A 1 86 ? -2.705 0.203 -10.143 1.00 96.25 86 GLN A O 1
ATOM 652 N N . SER A 1 87 ? -0.930 -1.086 -10.684 1.00 96.31 87 SER A N 1
ATOM 653 C CA . SER A 1 87 ? -0.575 -1.411 -9.299 1.00 96.31 87 SER A CA 1
ATOM 654 C C . SER A 1 87 ? -0.285 -0.151 -8.482 1.00 96.31 87 SER A C 1
ATOM 656 O O . SER A 1 87 ? -0.832 0.024 -7.393 1.00 96.31 87 SER A O 1
ATOM 658 N N . PHE A 1 88 ? 0.508 0.781 -9.021 1.00 97.19 88 PHE A N 1
ATOM 659 C CA . PHE A 1 88 ? 0.873 2.020 -8.332 1.00 97.19 88 PHE A CA 1
ATOM 660 C C . PHE A 1 88 ? -0.343 2.921 -8.096 1.00 97.19 88 PHE A C 1
ATOM 662 O O . PHE A 1 88 ? -0.534 3.451 -7.002 1.00 97.19 88 PHE A O 1
ATOM 669 N N . ASN A 1 89 ? -1.216 3.058 -9.092 1.00 96.44 89 ASN A N 1
ATOM 670 C CA . ASN A 1 89 ? -2.449 3.831 -8.939 1.00 96.44 89 ASN A CA 1
ATOM 671 C C . ASN A 1 89 ? -3.407 3.207 -7.913 1.00 96.44 89 ASN A C 1
ATOM 673 O O . ASN A 1 89 ? -4.064 3.919 -7.145 1.00 96.44 89 ASN A O 1
ATOM 677 N N . THR A 1 90 ? -3.439 1.877 -7.839 1.00 97.56 90 THR A N 1
ATOM 678 C CA . THR A 1 90 ? -4.205 1.161 -6.817 1.00 97.56 90 THR A CA 1
ATOM 679 C C . THR A 1 90 ? -3.612 1.386 -5.421 1.00 97.56 90 THR A C 1
ATOM 681 O O . THR A 1 90 ? -4.363 1.698 -4.495 1.00 97.56 90 THR A O 1
ATOM 684 N N . PHE A 1 91 ? -2.280 1.370 -5.272 1.00 97.00 91 PHE A N 1
ATOM 685 C CA . PHE A 1 91 ? -1.611 1.766 -4.025 1.00 97.00 91 PHE A CA 1
ATOM 686 C C . PHE A 1 91 ? -2.001 3.177 -3.582 1.00 97.00 91 PHE A C 1
ATOM 688 O O . PHE A 1 91 ? -2.358 3.364 -2.423 1.00 97.00 91 PHE A O 1
ATOM 695 N N . ARG A 1 92 ? -2.029 4.164 -4.489 1.00 95.12 92 ARG A N 1
ATOM 696 C CA . ARG A 1 92 ? -2.472 5.535 -4.152 1.00 95.12 92 ARG A CA 1
ATOM 697 C C . ARG A 1 92 ? -3.887 5.554 -3.574 1.00 95.12 92 ARG A C 1
ATOM 699 O O . ARG A 1 92 ? -4.154 6.288 -2.627 1.00 95.12 92 ARG A O 1
ATOM 706 N N . THR A 1 93 ? -4.788 4.736 -4.118 1.00 95.00 93 THR A N 1
ATOM 707 C CA . THR A 1 93 ? -6.168 4.624 -3.619 1.00 95.00 93 THR A CA 1
ATOM 708 C C . THR A 1 93 ? -6.205 4.023 -2.215 1.00 95.00 93 THR A C 1
ATOM 710 O O . THR A 1 93 ? -6.891 4.551 -1.336 1.00 95.00 93 THR A O 1
ATOM 713 N N . VAL A 1 94 ? -5.430 2.961 -1.978 1.00 95.31 94 VAL A N 1
ATOM 714 C CA . VAL A 1 94 ? -5.276 2.366 -0.644 1.00 95.31 94 VAL A CA 1
ATOM 715 C C . VAL A 1 94 ? -4.717 3.396 0.335 1.00 95.31 94 VAL A C 1
ATOM 717 O O . VAL A 1 94 ? -5.346 3.668 1.352 1.00 95.31 94 VAL A O 1
ATOM 720 N N . PHE A 1 95 ? -3.598 4.042 0.007 1.00 93.75 95 PHE A N 1
ATOM 721 C CA . PHE A 1 95 ? -2.942 5.007 0.890 1.00 93.75 95 PHE A CA 1
ATOM 722 C C . PHE A 1 95 ? -3.844 6.191 1.226 1.00 93.75 95 PHE A C 1
ATOM 724 O O . PHE A 1 95 ? -3.906 6.584 2.383 1.00 93.75 95 PHE A O 1
ATOM 731 N N . ASN A 1 96 ? -4.610 6.716 0.267 1.00 90.00 96 ASN A N 1
ATOM 732 C CA . ASN A 1 96 ? -5.574 7.788 0.534 1.00 90.00 96 ASN A 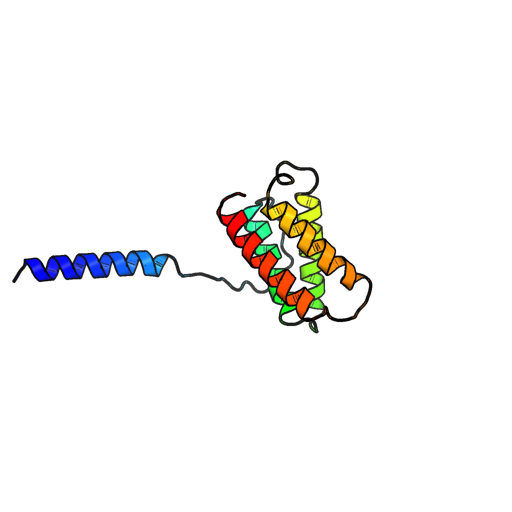CA 1
ATOM 733 C C . ASN A 1 96 ? -6.703 7.338 1.476 1.00 90.00 96 ASN A C 1
ATOM 735 O O . ASN A 1 96 ? -7.148 8.103 2.338 1.00 90.00 96 ASN A O 1
ATOM 739 N N . THR A 1 97 ? -7.146 6.085 1.341 1.00 89.12 97 THR A N 1
ATOM 740 C CA . THR A 1 97 ? -8.151 5.493 2.236 1.00 89.12 97 THR A CA 1
ATOM 741 C C . THR A 1 97 ? -7.607 5.386 3.663 1.00 89.12 97 THR A C 1
ATOM 743 O O . THR A 1 97 ? -8.291 5.767 4.610 1.00 89.12 97 THR A O 1
ATOM 746 N N . LEU A 1 98 ? -6.352 4.954 3.821 1.00 87.44 98 LEU A N 1
ATOM 747 C CA . LEU A 1 98 ? -5.682 4.826 5.121 1.00 87.44 98 LEU A CA 1
ATOM 748 C C . LEU A 1 98 ? -5.294 6.188 5.731 1.00 87.44 98 LEU A C 1
ATOM 750 O O . LEU A 1 98 ? -5.435 6.393 6.935 1.00 87.44 98 LEU A O 1
ATOM 754 N N . ALA A 1 99 ? -4.888 7.163 4.909 1.00 78.69 99 ALA A N 1
ATOM 755 C CA . ALA A 1 99 ? -4.523 8.526 5.317 1.00 78.69 99 ALA A CA 1
ATOM 756 C C . ALA A 1 99 ? -5.657 9.288 6.003 1.00 78.69 99 ALA A C 1
ATOM 758 O O . ALA A 1 99 ? -5.412 10.104 6.895 1.00 78.69 99 ALA A O 1
ATOM 759 N N . SER A 1 100 ? -6.897 8.986 5.621 1.00 67.31 100 SER A N 1
ATOM 760 C CA . SER A 1 100 ? -8.087 9.534 6.274 1.00 67.31 100 SER A CA 1
ATOM 761 C C . SER A 1 100 ? -8.181 9.106 7.746 1.00 67.31 100 SER A C 1
ATOM 763 O O . SER A 1 100 ? -8.731 9.843 8.561 1.00 67.31 100 SER A O 1
ATOM 765 N N . ASN A 1 101 ? -7.577 7.966 8.098 1.00 65.81 101 ASN A N 1
ATOM 766 C CA . ASN A 1 101 ? -7.567 7.403 9.442 1.00 65.81 101 ASN A CA 1
ATOM 767 C C . ASN A 1 101 ? -6.307 7.729 10.251 1.00 65.81 101 ASN A C 1
ATOM 769 O O . ASN A 1 101 ? -6.402 7.858 11.459 1.00 65.81 101 ASN A O 1
ATOM 773 N N . TYR A 1 102 ? -5.145 7.980 9.644 1.00 56.53 102 TYR A N 1
ATOM 774 C CA . TYR A 1 102 ? -3.974 8.426 10.425 1.00 56.53 102 TYR A CA 1
ATOM 775 C C . TYR A 1 102 ? -4.192 9.782 11.133 1.00 56.53 102 TYR A C 1
ATOM 777 O O . TYR A 1 102 ? -3.508 10.097 12.101 1.00 56.53 102 TYR A O 1
ATOM 785 N N . ARG A 1 103 ? -5.168 10.588 10.685 1.00 55.97 103 ARG A N 1
ATOM 786 C CA . ARG A 1 103 ? -5.538 11.871 11.315 1.00 55.97 103 ARG A CA 1
ATOM 787 C C . ARG A 1 103 ? -6.535 11.739 12.475 1.00 55.97 103 ARG A C 1
ATOM 789 O O . ARG A 1 103 ? -6.787 12.728 13.158 1.00 55.97 103 ARG A O 1
ATOM 796 N N . SER A 1 104 ? -7.121 10.561 12.700 1.00 60.03 104 SER A N 1
ATOM 797 C CA . SER A 1 104 ? -8.070 10.314 13.790 1.00 60.03 104 SER A CA 1
ATOM 798 C C . SER A 1 104 ? -7.839 8.911 14.356 1.00 60.03 104 SER A C 1
ATOM 800 O O . SER A 1 104 ? -7.990 7.960 13.603 1.00 60.03 104 SER A O 1
ATOM 802 N N . PRO A 1 105 ? -7.544 8.731 15.657 1.00 60.41 105 PRO A N 1
ATOM 803 C CA . PRO A 1 105 ? -7.150 7.441 16.253 1.00 60.41 105 PRO A CA 1
ATOM 804 C C . PRO A 1 105 ? -8.284 6.394 16.328 1.00 60.41 105 PRO A C 1
ATOM 806 O O . PRO A 1 105 ? -8.302 5.531 17.199 1.00 60.41 105 PRO A O 1
ATOM 809 N N . ARG A 1 106 ? -9.286 6.481 15.451 1.00 68.31 106 ARG A N 1
ATOM 810 C CA . ARG A 1 106 ? -10.406 5.551 15.372 1.00 68.31 106 ARG A CA 1
ATOM 811 C C . ARG A 1 106 ? -10.081 4.430 14.380 1.00 68.31 106 ARG A C 1
ATOM 813 O O . ARG A 1 106 ? -9.550 4.721 13.310 1.00 68.31 106 ARG A O 1
ATOM 820 N N . PRO A 1 107 ? -10.461 3.177 14.672 1.00 70.62 107 PRO A N 1
ATOM 821 C CA . PRO A 1 107 ? -10.359 2.078 13.716 1.00 70.62 107 PRO A CA 1
ATOM 822 C C . PRO A 1 107 ? -11.084 2.388 12.400 1.00 70.62 107 PRO A C 1
ATOM 824 O O . PRO A 1 107 ? -12.053 3.154 12.373 1.00 70.62 107 PRO A O 1
ATOM 827 N N . LEU A 1 108 ? -10.622 1.792 11.298 1.00 82.06 108 LEU A N 1
ATOM 828 C CA . LEU A 1 108 ? -11.322 1.882 10.014 1.00 82.06 108 LEU A CA 1
ATOM 829 C C . LEU A 1 108 ? -12.702 1.236 10.142 1.00 82.06 108 LEU A C 1
ATOM 831 O O . LEU A 1 108 ? -12.878 0.242 10.847 1.00 82.06 108 LEU A O 1
ATOM 835 N N . LYS A 1 109 ? -13.683 1.778 9.419 1.00 88.00 109 LYS A N 1
ATOM 836 C CA . LYS A 1 109 ? -14.978 1.108 9.292 1.00 88.00 109 LYS A CA 1
ATOM 837 C C . LYS A 1 109 ? -14.799 -0.236 8.561 1.00 88.00 109 LYS A C 1
ATOM 839 O O . LYS A 1 109 ? -13.961 -0.308 7.659 1.00 88.00 109 LYS A O 1
ATOM 844 N N . PRO A 1 110 ? -15.589 -1.273 8.891 1.00 88.69 110 PRO A N 1
ATOM 845 C CA . PRO A 1 110 ? -15.440 -2.599 8.285 1.00 88.69 110 PRO A CA 1
ATOM 846 C C . PRO A 1 110 ? -15.498 -2.604 6.748 1.00 88.69 110 PRO A C 1
ATOM 848 O O . PRO A 1 110 ? -14.699 -3.279 6.106 1.00 88.69 110 PRO A O 1
ATOM 851 N N . ASP A 1 111 ? -16.372 -1.791 6.151 1.00 90.50 111 ASP A N 1
ATOM 852 C CA . ASP A 1 111 ? -16.511 -1.648 4.694 1.00 90.50 111 ASP A CA 1
ATOM 853 C C . ASP A 1 111 ? -15.256 -1.054 4.032 1.00 90.50 111 ASP A C 1
ATOM 855 O O . ASP A 1 111 ? -14.876 -1.429 2.920 1.00 90.50 111 ASP A O 1
ATOM 859 N N . ALA A 1 112 ? -14.584 -0.127 4.719 1.00 90.38 112 ALA A N 1
ATOM 860 C CA . ALA A 1 112 ? -13.322 0.437 4.265 1.00 90.38 112 ALA A CA 1
ATOM 861 C C . ALA A 1 112 ? -12.191 -0.596 4.342 1.00 90.38 112 ALA A C 1
ATOM 863 O O . ALA A 1 112 ? -11.390 -0.674 3.412 1.00 90.38 112 ALA A O 1
ATOM 864 N N . VAL A 1 113 ? -12.152 -1.410 5.404 1.00 91.69 113 VAL A N 1
ATOM 865 C CA . VAL A 1 113 ? -11.177 -2.505 5.544 1.00 91.69 113 VAL A CA 1
ATOM 866 C C . VAL A 1 113 ? -11.344 -3.517 4.413 1.00 91.69 113 VAL A C 1
ATOM 868 O O . VAL A 1 113 ? -10.378 -3.808 3.714 1.00 91.69 113 VAL A O 1
ATOM 871 N N . GLU A 1 114 ? -12.565 -3.993 4.167 1.00 93.62 114 GLU A N 1
ATOM 872 C CA . GLU A 1 114 ? -12.858 -4.951 3.093 1.00 93.62 114 GLU A CA 1
ATOM 873 C C . GLU A 1 114 ? -12.456 -4.409 1.713 1.00 93.62 114 GLU A C 1
ATOM 875 O O . GLU A 1 114 ? -11.803 -5.093 0.915 1.00 93.62 114 GLU A O 1
ATOM 880 N N . ARG A 1 115 ? -12.770 -3.134 1.448 1.00 94.75 115 ARG A N 1
ATOM 881 C CA . ARG A 1 115 ? -12.352 -2.465 0.213 1.00 94.75 115 ARG A CA 1
ATOM 882 C C . ARG A 1 115 ? -10.834 -2.420 0.087 1.00 94.75 115 ARG A C 1
ATOM 884 O O . ARG A 1 115 ? -10.324 -2.693 -0.999 1.00 94.75 115 ARG A O 1
ATOM 891 N N . VAL A 1 116 ? -10.117 -2.073 1.158 1.00 95.06 116 VAL A N 1
ATOM 892 C CA . VAL A 1 116 ? -8.648 -2.049 1.157 1.00 95.06 116 VAL A CA 1
ATOM 893 C C . VAL A 1 116 ? -8.097 -3.440 0.870 1.00 95.06 116 VAL A C 1
ATOM 895 O O . VAL A 1 116 ? -7.286 -3.566 -0.041 1.00 95.06 116 VAL A O 1
ATOM 898 N N . LEU A 1 117 ? -8.577 -4.483 1.552 1.00 95.56 117 LEU A N 1
ATOM 899 C CA . LEU A 1 117 ? -8.135 -5.863 1.323 1.00 95.56 117 LEU A CA 1
ATOM 900 C C . LEU A 1 117 ? -8.331 -6.291 -0.140 1.00 95.56 117 LEU A C 1
ATOM 902 O O . LEU A 1 117 ? -7.400 -6.809 -0.756 1.00 95.56 117 LEU A O 1
ATOM 906 N N . THR A 1 118 ? -9.477 -5.955 -0.737 1.00 97.38 118 THR A N 1
ATOM 907 C CA . THR A 1 118 ? -9.748 -6.201 -2.164 1.00 97.38 118 THR A CA 1
ATOM 908 C C . THR A 1 118 ? -8.757 -5.465 -3.078 1.00 97.38 118 THR A C 1
ATOM 910 O O . THR A 1 118 ? -8.296 -6.003 -4.088 1.00 97.38 118 THR A O 1
ATOM 913 N N . GLN A 1 119 ? -8.406 -4.214 -2.753 1.00 97.62 119 GLN A N 1
ATOM 914 C CA . GLN A 1 119 ? -7.397 -3.474 -3.517 1.00 97.62 119 GLN A CA 1
ATOM 915 C C . GLN A 1 119 ? -5.991 -4.068 -3.342 1.00 97.62 119 GLN A C 1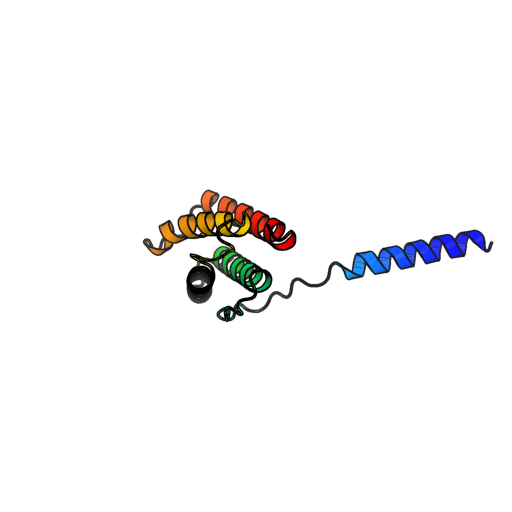
ATOM 917 O O . GLN A 1 119 ? -5.234 -4.082 -4.309 1.00 97.62 119 GLN A O 1
ATOM 922 N N . LEU A 1 120 ? -5.643 -4.595 -2.162 1.00 97.38 120 LEU A N 1
ATOM 923 C CA . LEU A 1 120 ? -4.364 -5.279 -1.935 1.00 97.38 120 LEU A CA 1
ATOM 924 C C . LEU A 1 120 ? -4.243 -6.549 -2.789 1.00 97.38 120 LEU A C 1
ATOM 926 O O . LEU A 1 120 ? -3.216 -6.762 -3.425 1.00 97.38 120 LEU A O 1
ATOM 930 N N . GLU A 1 121 ? -5.308 -7.343 -2.899 1.00 96.88 121 GLU A N 1
ATOM 931 C CA . GLU A 1 121 ? -5.340 -8.503 -3.806 1.00 96.88 121 GLU A CA 1
ATOM 932 C C . GLU A 1 121 ? -5.195 -8.100 -5.279 1.00 96.88 121 GLU A C 1
ATOM 934 O O . GLU A 1 121 ? -4.564 -8.789 -6.086 1.00 96.88 121 GLU A O 1
ATOM 939 N N . ARG A 1 122 ? -5.793 -6.971 -5.669 1.00 97.25 122 ARG A N 1
ATOM 940 C CA . ARG A 1 122 ? -5.614 -6.419 -7.015 1.00 97.25 122 ARG A CA 1
ATOM 941 C C . ARG A 1 122 ? -4.163 -6.013 -7.260 1.00 97.25 122 ARG A C 1
ATOM 943 O O . ARG A 1 122 ? -3.619 -6.389 -8.292 1.00 97.25 122 ARG A O 1
ATOM 950 N N . ILE A 1 123 ? -3.549 -5.310 -6.311 1.00 97.62 123 ILE A N 1
ATOM 951 C CA . ILE A 1 123 ? -2.141 -4.911 -6.373 1.00 97.62 123 ILE A CA 1
ATOM 952 C C . ILE A 1 123 ? -1.250 -6.129 -6.601 1.00 97.62 123 ILE A C 1
ATOM 954 O O . ILE A 1 123 ? -0.431 -6.102 -7.509 1.00 97.62 123 ILE A O 1
ATOM 958 N N . GLU A 1 124 ? -1.422 -7.209 -5.838 1.00 95.81 124 GLU A N 1
ATOM 959 C CA . GLU A 1 124 ? -0.597 -8.414 -5.999 1.00 95.81 124 GLU A CA 1
ATOM 960 C C . GLU A 1 124 ? -0.706 -9.015 -7.400 1.00 95.81 124 GLU A C 1
ATOM 962 O O . GLU A 1 124 ? 0.305 -9.382 -8.000 1.00 95.81 124 GLU A O 1
ATOM 967 N N . ARG A 1 125 ? -1.926 -9.080 -7.947 1.00 97.12 125 ARG A N 1
ATOM 968 C CA . ARG A 1 125 ? -2.153 -9.581 -9.309 1.00 97.12 125 ARG A CA 1
ATOM 969 C C . ARG A 1 125 ? -1.527 -8.683 -10.369 1.00 97.12 125 ARG A C 1
ATOM 971 O O . ARG A 1 125 ? -0.986 -9.203 -11.342 1.00 97.12 125 ARG A O 1
ATOM 978 N N . ASP A 1 126 ? -1.628 -7.371 -10.207 1.00 95.62 126 ASP A N 1
ATOM 979 C CA . ASP A 1 126 ? -1.115 -6.405 -11.178 1.00 95.62 126 ASP A CA 1
ATOM 980 C C . ASP A 1 126 ? 0.425 -6.368 -11.126 1.00 95.62 126 ASP A C 1
ATOM 982 O O . ASP A 1 126 ? 1.077 -6.562 -12.153 1.00 95.62 126 ASP A O 1
ATOM 986 N N . VAL A 1 127 ? 1.015 -6.351 -9.924 1.00 95.06 127 VAL A N 1
ATOM 987 C CA . VAL A 1 127 ? 2.467 -6.471 -9.700 1.00 95.06 127 VAL A CA 1
ATOM 988 C C . VAL A 1 127 ? 3.026 -7.762 -10.303 1.00 95.06 127 VAL A C 1
ATOM 990 O O . VAL A 1 127 ? 4.049 -7.720 -10.987 1.00 95.06 127 VAL A O 1
ATOM 993 N N . ALA A 1 128 ? 2.352 -8.903 -10.115 1.00 92.69 128 ALA A N 1
ATOM 994 C CA . ALA A 1 128 ? 2.772 -10.182 -10.695 1.00 92.69 128 ALA A CA 1
ATOM 995 C C . ALA A 1 128 ? 2.762 -10.181 -12.236 1.00 92.69 128 ALA A C 1
ATOM 997 O O . ALA A 1 128 ? 3.477 -10.961 -12.863 1.00 92.69 128 ALA A O 1
ATOM 998 N N . ARG A 1 129 ? 1.966 -9.302 -12.853 1.00 92.31 129 ARG A N 1
ATOM 999 C CA . ARG A 1 129 ? 1.901 -9.104 -14.309 1.00 92.31 129 ARG A CA 1
ATOM 1000 C C . ARG A 1 129 ? 2.835 -7.999 -14.807 1.00 92.31 129 ARG A C 1
ATOM 1002 O O . ARG A 1 129 ? 2.925 -7.807 -16.015 1.00 92.31 129 ARG A O 1
ATOM 1009 N N . GLY A 1 130 ? 3.515 -7.285 -13.907 1.00 87.94 130 GLY A N 1
ATOM 1010 C CA . GLY A 1 130 ? 4.311 -6.102 -14.237 1.00 87.94 130 GLY A CA 1
ATOM 1011 C C . GLY A 1 130 ? 3.468 -4.879 -14.615 1.00 87.94 130 GLY A C 1
ATOM 1012 O O . GLY A 1 130 ? 3.975 -3.999 -15.312 1.00 87.94 130 GLY A O 1
ATOM 1013 N N . ASN A 1 131 ? 2.205 -4.848 -14.178 1.00 75.81 131 ASN A N 1
ATOM 1014 C CA . ASN A 1 131 ? 1.219 -3.812 -14.475 1.00 75.81 131 ASN A CA 1
ATOM 1015 C C . ASN A 1 131 ? 0.914 -2.934 -13.280 1.00 75.81 131 ASN A C 1
ATOM 1017 O O . ASN A 1 131 ? 0.891 -3.425 -12.138 1.00 75.81 131 ASN A O 1
#

Sequence (131 aa):
MQKSVQASLSKILLGLVVALLSVSSWIMPAQAIQITGNYVTDSQGVVAALRASLGDPSNEAMMAEAQESINGFYSRYHGNRYEKLQSFNTFRTVFNTLASNYRSPRPLKPDAVERVLTQLERIERDVARGN

Radius of gyration: 19.48 Å; Cα contacts (8 Å, |Δi|>4): 93; chains: 1; bounding box: 32×66×39 Å

pLDDT: mean 79.67, std 18.8, range [40.72, 97.62]

Nearest PDB structures (foldseek):
  6gow-assembly1_E  TM=4.533E-01  e=2.645E+00  Bacillus subtilis
  6m97-assembly1_A  TM=4.581E-01  e=6.082E+00  Salmo salar

Secondary structure (DSSP, 8-state):
--HHHHHHHHHHHHHHHHHTTS--------------S-HHHHHHHHHHHHHHHHH-TT-HHHHHHHHHHHHHHHHHHTTSGGGG-HHHHHHHHHHHHHHHHHTS-SPPPHHHHHHHHHHHHHHHHHHHHT-

Solvent-accessible surface area (backbone atoms only — not comparable to full-atom values): 7606 Å² total; per-residue (Å²): 130,70,72,63,56,55,57,51,52,55,52,54,53,52,51,53,60,60,60,66,72,74,71,77,88,74,80,66,78,88,60,77,65,77,72,76,81,46,67,59,62,42,50,53,49,40,49,50,34,45,52,54,19,69,75,41,77,83,40,63,68,43,45,51,39,27,50,50,28,52,51,49,50,46,71,71,45,58,97,44,90,51,62,79,25,60,22,48,52,46,48,52,54,43,49,56,62,49,54,68,37,78,80,40,102,56,81,77,55,71,70,57,49,53,51,41,54,55,47,47,56,47,29,55,56,26,44,77,69,77,47

=== Feature glossary ===
The record interleaves many kinds of information about one protein. Here is each kind framed as the question it answers.

Q: What does the local fold look like, residue by residue?
A: A 3Di character summar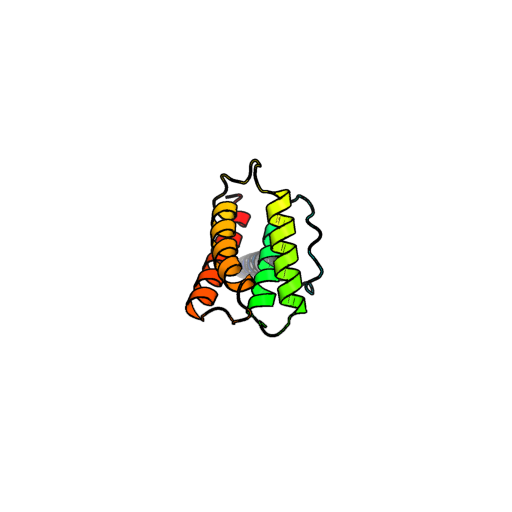izes, for each residue, the relative orientation of the Cα frame of its nearest spatial neighbor. Because it encodes fold topology rather than chemistry, 3Di alignments detect remote structural similarity that sequence alignment misses.

Q: Which residues are in helices, strands, or loops?
A: Secondary structure is the local, repeating backbone conformation. DSSP classifies it into eight states by reading the hydrogen-bond network: three helix types (H, G, I), two β types (E, B), two non-regular types (T, S), and unstructured coil (-).

Q: How big and how compact is the whole molecule?
A: Three whole-structure scalars: the radius of gyration (RMS distance of Cα from centroid, in Å), the count of Cα–Cα contacts (pairs closer than 8 Å and separated by more than four residues in sequence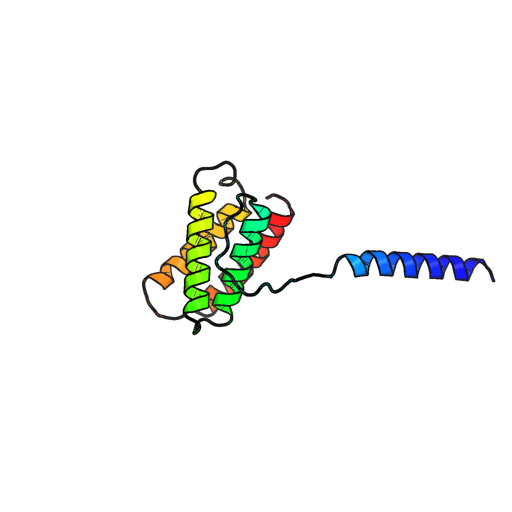 — i.e. tertiary, not local, contacts), and the bounding-box dimensions. Together they distinguish compact globular folds from extended fibres or disordered chains.

Q: How confident is the AlphaFold model at each residue?
A: For AlphaFold models, the B-factor field carries pLDDT — the model's own estimate of local accuracy on a 0–100 scale. Regions with pLDDT<50 should be treated as essentially unmodeled; they often correspond to intrinsically disordered segments.

Q: What family and function is it annotated with?
A: Functional annotations link the protein to curated databases. InterPro entries identify conserved domains and families by matching the sequence against member-database signatures (Pfam, PROSITE, CDD, …). Gene Ontology (GO) terms describe molecular function, biological process, and cellular component in a controlled vocabulary. CATH places the structure in a hierarchical fold classification (Class/Architecture/Topology/Homologous-superfamily). The organism is the source species.

Q: What known structures does this most resemble?
A: Nearest PDB neighbors are the top structural matches found by Foldseek when searching this structure against the entire Protein Data Bank. Each hit reports a TM-score (0 to 1; >0.5 almost always implies the same fold) and an E-value. These are *structural* homologs — they may share no detectable sequence similarity.

Q: Which residues are buried vs exposed?
A: Solvent-accessible surface area (SASA) is the area in Å² traced out by the centre of a 1.4 Å probe sphere (a water molecule) rolled over the protein's van der Waals surface (Shrake–Rupley / Lee–Richards construction). Buried residues have near-zero SASA; fully exposed residues can exceed 200 Å². The total SASA scales roughly with the number of surface residues.

Q: What are the backbone torsion angles?
A: φ (phi) and ψ (psi) are the two rotatable backbone dihedrals per residue: φ is the C(i-1)–N–Cα–C torsion, ψ is the N–Cα–C–N(i+1) torsion, both in degrees on (−180°, 180°]. α-helical residues cluster near (−60°, −45°); β-strand residues near (−120°, +130°). A Ramachandran plot is simply a scatter of (φ, ψ) for every residue.

Q: Are the domains correctly placed relative to each other?
A: Predicted aligned error is AlphaFold's pairwise confidence. Unlike pLDDT (per-residue), PAE is per-residue-pair and captures whether two parts of the structure are correctly placed relative to each other. Units are ångströms of expected positional error.

Q: What if only a Cα trace is available?
A: P-SEA three-state annotation labels each residue as helix, strand, or coil based purely on the geometry of the Cα trace. It serves as a fallback when the full backbone (and thus DSSP) is unavailable.

Q: What is the amino-acid chain?
A: This is the polypeptide sequence — one letter per residue, N-terminus first. Length ranges from a few dozen residues for small domains to over a thousand for large multi-domain proteins.

Q: What do the rendered images show?
A: The six renders are orthographic views along the three Cartesian axes in both directions. Representation (cartoon, sticks, or surface) and color scheme (sequence-rainbow or by-chain) vary across proteins so the training set covers all the common visualization conventions.

Q: What do the diagnostic plots show?
A: Plot images: a contact map (which residues are close in 3D, as an N×N binary image), a Ramachandran scatter (backbone torsion angles, revealing secondary-structure composition at a glance), and — for AlphaFold structures — a PAE heatmap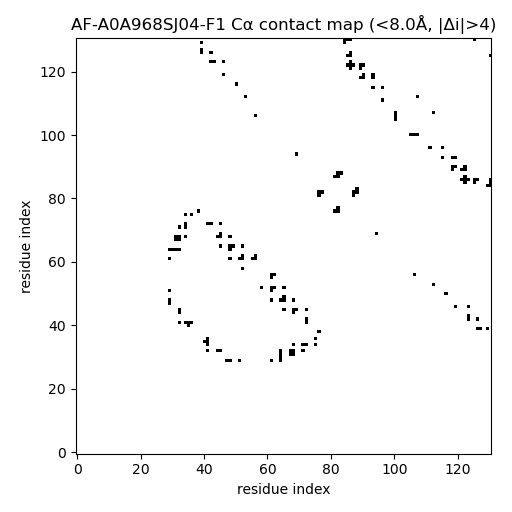 (pairwise prediction confidence).

Q: How mobile is each atom in the crystal?
A: B-factor (Debye–Waller factor) reflects atomic displacement in the crystal lattice. It is an experimental observable (units Å²), not a prediction; low values mean the atom is pinned down, high values mean it moves or is heterogeneous across the crystal.

Q: Where is each backbone atom in 3D?
A: The mmCIF table is the protein's shape written out atom by atom. For each backbone N, Cα, C, and carbonyl O, it records an (x, y, z) coordinate triple in Å plus the residue type, chain letter, and residue number.